Protein AF-A0A7V5KZZ6-F1 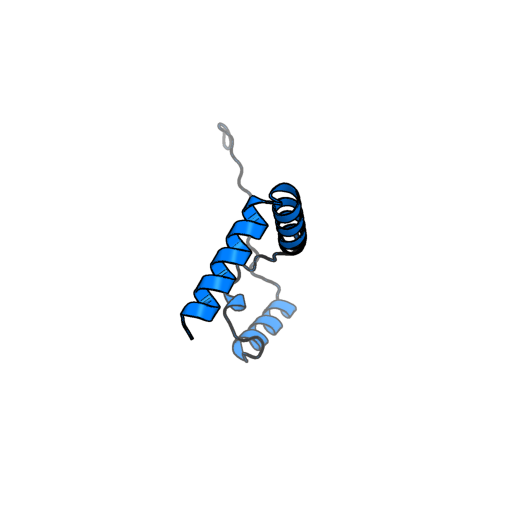(afdb_monomer_lite)

pLDDT: mean 89.28, std 7.96, range [62.5, 97.94]

Foldseek 3Di:
DVVVVVVVVVVVVVVCVVCVPVVVVVVCVVVVVVVVCVVVDDDDPDPLVPDDPPDPVSVVVVVVCVVPNDPDDDDDDDDDPPPPD

Radius of gyration: 27.68 Å; chains: 1; bounding box: 79×29×58 Å

Sequence (85 aa):
MHQKLENLMGRFGSFIHDNPFKVLLILAVLLAFPIAHIPQIKMDTSTEGFMHPDDPVLLTYNKFREQFGRDERIVLAIKDDHIFS

Secondary structure (DSSP, 8-state):
-HHHHHHHHHHHHHHHHH-HHHHHHHHHHHHHHHHHTGGG------SGGGS-TT-HHHHHHHHHHHHH------------S-TT-

Structure (mmCIF, N/CA/C/O bac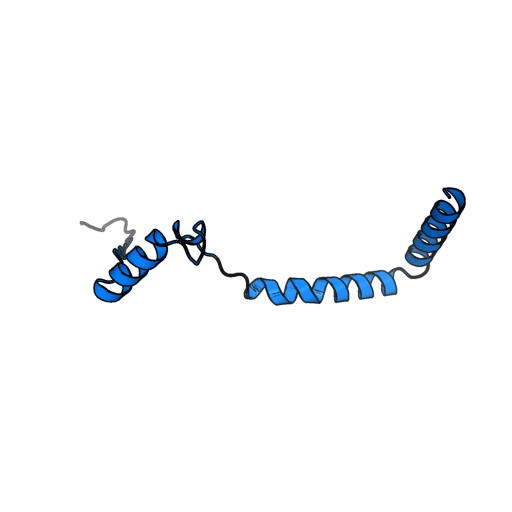kbone):
data_AF-A0A7V5KZZ6-F1
#
_entry.id   AF-A0A7V5KZZ6-F1
#
loop_
_atom_site.group_PDB
_atom_site.id
_atom_site.type_symbol
_atom_site.label_atom_id
_atom_site.label_alt_id
_atom_site.label_comp_id
_atom_site.label_asym_id
_atom_site.label_entity_id
_atom_site.label_seq_id
_atom_site.pdbx_PDB_ins_code
_atom_site.Cartn_x
_atom_site.Cartn_y
_atom_site.Cartn_z
_atom_site.occupancy
_atom_site.B_iso_or_equiv
_atom_site.auth_seq_id
_atom_site.auth_comp_id
_atom_site.auth_asym_id
_atom_site.auth_atom_id
_atom_site.pdbx_PDB_model_num
ATOM 1 N N . MET A 1 1 ? 34.509 3.129 -12.558 1.00 68.06 1 MET A N 1
ATOM 2 C CA . MET A 1 1 ? 33.147 2.697 -12.160 1.00 68.06 1 MET A CA 1
ATOM 3 C C . MET A 1 1 ? 32.069 3.412 -12.976 1.00 68.06 1 MET A C 1
ATOM 5 O O . MET A 1 1 ? 31.220 2.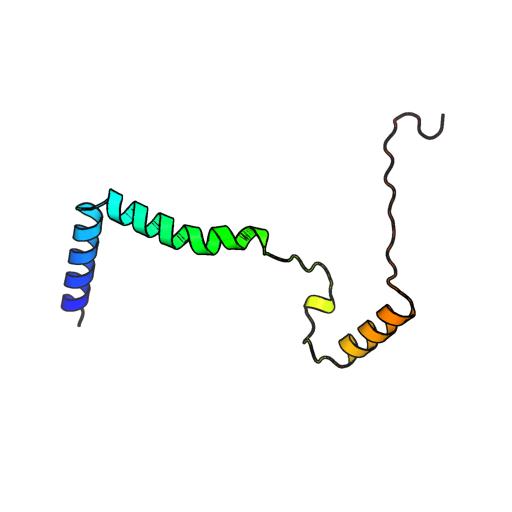731 -13.533 1.00 68.06 1 MET A O 1
ATOM 9 N N . HIS A 1 2 ? 32.155 4.737 -13.143 1.00 80.19 2 HIS A N 1
ATOM 10 C CA . HIS A 1 2 ? 31.175 5.554 -13.882 1.00 80.19 2 HIS A CA 1
ATOM 11 C C . HIS A 1 2 ? 30.923 5.132 -15.340 1.00 80.19 2 HIS A C 1
ATOM 13 O O . HIS A 1 2 ? 29.773 4.929 -15.703 1.00 80.19 2 HIS A O 1
ATOM 19 N N . GLN A 1 3 ? 31.966 4.861 -16.134 1.00 85.56 3 GLN A N 1
ATOM 20 C CA . GLN A 1 3 ? 31.806 4.433 -17.538 1.00 85.56 3 GLN A CA 1
ATOM 21 C C . GLN A 1 3 ? 31.008 3.129 -17.708 1.00 85.56 3 GLN A C 1
ATOM 23 O O . GLN A 1 3 ? 30.299 2.948 -18.692 1.00 85.56 3 GLN A O 1
ATOM 28 N N . LYS A 1 4 ? 31.092 2.200 -16.743 1.00 88.69 4 LYS A N 1
ATOM 29 C CA . LYS A 1 4 ? 30.293 0.964 -16.786 1.00 88.69 4 LYS A CA 1
ATOM 30 C C . LYS A 1 4 ? 28.809 1.257 -16.561 1.00 88.69 4 LYS A C 1
ATOM 32 O O . LYS A 1 4 ? 27.972 0.629 -17.197 1.00 88.69 4 LYS A O 1
ATOM 37 N N . LEU A 1 5 ? 28.507 2.204 -15.670 1.00 91.62 5 LEU A N 1
ATOM 38 C CA . LEU A 1 5 ? 27.143 2.637 -15.379 1.00 91.62 5 LEU A CA 1
ATOM 39 C C . LEU A 1 5 ? 26.541 3.378 -16.574 1.00 91.62 5 LEU A C 1
ATOM 41 O O . LEU A 1 5 ? 25.429 3.074 -16.979 1.00 91.62 5 LEU A O 1
ATOM 45 N N . GLU A 1 6 ? 27.306 4.287 -17.172 1.00 92.56 6 GLU A N 1
ATOM 46 C CA . GLU A 1 6 ? 26.902 5.054 -18.351 1.00 92.56 6 GLU A CA 1
ATOM 47 C C . GLU A 1 6 ? 26.567 4.133 -19.529 1.00 92.56 6 GLU A C 1
ATOM 49 O O . GLU A 1 6 ? 25.480 4.217 -20.095 1.00 92.56 6 GLU A O 1
ATOM 54 N N . ASN A 1 7 ? 27.438 3.161 -19.815 1.00 93.75 7 ASN A N 1
ATOM 55 C CA . ASN A 1 7 ? 27.184 2.167 -20.856 1.00 93.75 7 ASN A CA 1
ATOM 56 C C . ASN A 1 7 ? 25.951 1.303 -20.552 1.00 93.75 7 ASN A C 1
ATOM 58 O O . ASN A 1 7 ? 25.217 0.928 -21.465 1.00 93.75 7 ASN A O 1
ATOM 62 N N . LEU A 1 8 ? 25.712 0.974 -19.281 1.00 93.31 8 LEU A N 1
ATOM 63 C CA . LEU A 1 8 ? 24.534 0.215 -18.869 1.00 93.31 8 LEU A CA 1
ATOM 64 C C . LEU A 1 8 ? 23.250 1.035 -19.050 1.00 93.31 8 LEU A C 1
ATOM 66 O O . LEU A 1 8 ? 22.296 0.533 -19.642 1.00 93.31 8 LEU A O 1
ATOM 70 N N . MET A 1 9 ? 23.237 2.294 -18.604 1.00 93.69 9 MET A N 1
ATOM 71 C CA . MET A 1 9 ? 22.084 3.184 -18.763 1.00 93.69 9 MET A CA 1
ATOM 72 C C . MET A 1 9 ? 21.812 3.498 -20.235 1.00 93.69 9 MET A C 1
ATOM 74 O O . MET A 1 9 ? 20.657 3.461 -20.651 1.00 93.69 9 MET A O 1
ATOM 78 N N . GLY A 1 10 ? 22.858 3.718 -21.037 1.00 93.94 10 GLY A N 1
ATOM 79 C CA . GLY A 1 10 ? 22.736 3.922 -22.479 1.00 93.94 10 GLY A CA 1
ATOM 80 C C . GLY A 1 10 ? 22.103 2.716 -23.172 1.00 93.94 10 GLY A C 1
ATOM 81 O O . GLY A 1 10 ? 21.102 2.858 -23.869 1.00 93.94 10 GLY A O 1
ATOM 82 N N . ARG A 1 11 ? 22.607 1.503 -22.903 1.00 93.50 11 ARG A N 1
ATOM 83 C CA . ARG A 1 11 ? 22.029 0.266 -23.460 1.00 93.50 11 ARG A CA 1
ATOM 84 C C . ARG A 1 11 ? 20.593 0.028 -23.001 1.00 93.50 11 ARG A C 1
ATOM 86 O O . ARG A 1 11 ? 19.780 -0.445 -23.789 1.00 93.50 11 ARG A O 1
ATOM 93 N N . PHE A 1 12 ? 20.282 0.344 -21.746 1.00 92.94 12 PHE A N 1
ATOM 94 C CA . PHE A 1 12 ? 18.930 0.225 -21.208 1.00 92.94 12 PHE A CA 1
ATOM 95 C C . PHE A 1 12 ? 17.961 1.206 -21.882 1.00 92.94 12 PHE A C 1
ATOM 97 O O . PHE A 1 12 ? 16.876 0.805 -22.297 1.00 92.94 12 PHE A O 1
ATOM 104 N N . GLY A 1 13 ? 18.379 2.460 -22.069 1.00 92.75 13 GLY A N 1
ATOM 105 C CA . GLY A 1 13 ? 17.606 3.469 -22.790 1.00 92.75 13 GLY A CA 1
ATOM 106 C C . GLY A 1 13 ? 17.344 3.075 -24.244 1.00 92.75 13 GLY A C 1
ATOM 107 O O . GLY A 1 13 ? 16.194 3.097 -24.680 1.00 92.75 13 GLY A O 1
ATOM 108 N N . SER A 1 14 ? 18.378 2.630 -24.968 1.00 93.69 14 SER A N 1
ATOM 109 C CA . SER A 1 14 ? 18.222 2.127 -26.340 1.00 93.69 14 SER A CA 1
ATOM 110 C C . SER A 1 14 ? 17.275 0.928 -26.403 1.00 93.69 14 SER A C 1
ATOM 112 O O . SER A 1 14 ? 16.383 0.896 -27.2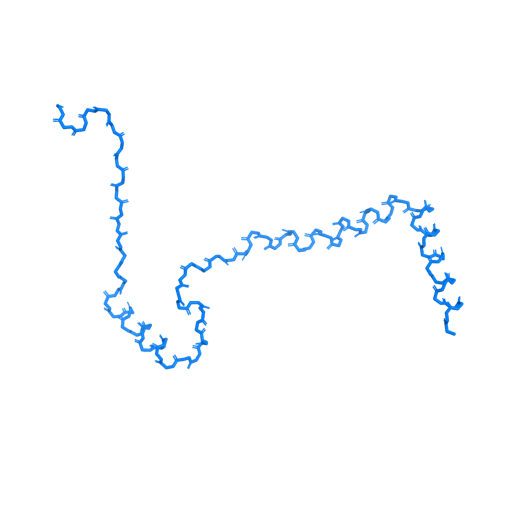40 1.00 93.69 14 SER A O 1
ATOM 114 N N . PHE A 1 15 ? 17.376 -0.019 -25.465 1.00 94.75 15 PHE A N 1
ATOM 115 C CA . PHE A 1 15 ? 16.465 -1.165 -25.409 1.00 94.75 15 PHE A CA 1
ATOM 116 C C . PHE A 1 15 ? 14.995 -0.752 -25.232 1.00 94.75 15 PHE A C 1
ATOM 118 O O . PHE A 1 15 ? 14.118 -1.331 -25.880 1.00 94.75 15 PHE A O 1
ATOM 125 N N . ILE A 1 16 ? 14.727 0.252 -24.388 1.00 95.75 16 ILE A N 1
ATOM 126 C CA . ILE A 1 16 ? 13.377 0.794 -24.192 1.00 95.75 16 ILE A CA 1
ATOM 127 C C . ILE A 1 16 ? 12.862 1.456 -25.468 1.00 95.75 16 ILE A C 1
ATOM 129 O O . ILE A 1 16 ? 11.728 1.200 -25.874 1.00 95.75 16 ILE A O 1
ATOM 133 N N . HIS A 1 17 ? 13.700 2.275 -26.103 1.00 94.88 17 HIS A N 1
ATOM 134 C CA . HIS A 1 17 ? 13.363 2.972 -27.339 1.00 94.88 17 HIS A CA 1
ATOM 135 C C . HIS A 1 17 ? 13.085 2.004 -28.500 1.00 94.88 17 HIS A C 1
ATOM 137 O O . HIS A 1 17 ? 12.122 2.190 -29.239 1.00 94.88 17 HIS A O 1
ATOM 143 N N . ASP A 1 18 ? 13.886 0.948 -28.636 1.00 96.62 18 ASP A N 1
ATOM 144 C CA . ASP A 1 18 ? 13.808 0.025 -29.771 1.00 96.62 18 ASP A CA 1
ATOM 145 C C . ASP A 1 18 ? 12.676 -1.009 -29.624 1.00 96.62 18 ASP A C 1
ATOM 147 O O . ASP A 1 18 ? 12.270 -1.640 -30.601 1.00 96.62 18 ASP A O 1
ATOM 151 N N . ASN A 1 19 ? 12.150 -1.216 -28.408 1.00 95.56 19 ASN A N 1
ATOM 152 C CA . ASN A 1 19 ? 11.094 -2.199 -28.126 1.00 95.56 19 ASN A CA 1
ATOM 153 C C . ASN A 1 19 ? 9.946 -1.633 -27.254 1.00 95.56 19 ASN A C 1
ATOM 155 O O . ASN A 1 19 ? 9.577 -2.254 -26.249 1.00 95.56 19 ASN A O 1
ATOM 159 N N . PRO A 1 20 ? 9.306 -0.513 -27.639 1.00 95.00 20 PRO A N 1
ATOM 160 C CA . PRO A 1 20 ? 8.394 0.226 -26.763 1.00 95.00 20 PRO A CA 1
ATOM 161 C C . PRO A 1 20 ? 7.168 -0.600 -26.344 1.00 95.00 20 PRO A C 1
ATOM 163 O O . PRO A 1 20 ? 6.814 -0.633 -25.168 1.00 95.00 20 PRO A O 1
ATOM 166 N N . PHE A 1 21 ? 6.557 -1.351 -27.268 1.00 97.06 21 PHE A N 1
ATOM 167 C CA . PHE A 1 21 ? 5.385 -2.182 -26.957 1.00 97.06 21 PHE A CA 1
ATOM 168 C C . PHE A 1 21 ? 5.692 -3.328 -25.987 1.00 97.06 21 PHE A C 1
ATOM 170 O O . PHE A 1 21 ? 4.882 -3.621 -25.111 1.00 97.06 21 PHE A O 1
ATOM 177 N N . LYS A 1 22 ? 6.866 -3.966 -26.106 1.00 96.00 22 LYS A N 1
ATOM 178 C CA . LYS A 1 22 ? 7.271 -5.039 -25.183 1.00 96.00 22 LYS A CA 1
ATOM 179 C C . LYS A 1 22 ? 7.501 -4.481 -23.783 1.00 96.00 22 LYS A C 1
ATOM 181 O O . LYS A 1 22 ? 7.074 -5.095 -22.811 1.00 96.00 22 LYS A O 1
ATOM 186 N N . VAL A 1 23 ? 8.135 -3.312 -23.686 1.00 96.75 23 VAL A N 1
ATOM 187 C CA . VAL A 1 23 ? 8.362 -2.637 -22.402 1.00 96.75 23 VAL A CA 1
ATOM 188 C C . VAL A 1 23 ? 7.044 -2.229 -21.752 1.00 96.75 23 VAL A C 1
ATOM 190 O O . VAL A 1 23 ? 6.854 -2.498 -20.569 1.00 96.75 23 VAL A O 1
ATOM 193 N N . LEU A 1 24 ? 6.106 -1.665 -22.517 1.00 96.94 24 LEU A N 1
ATOM 194 C CA . LEU A 1 24 ? 4.772 -1.333 -22.012 1.00 96.94 24 LEU A CA 1
ATOM 195 C C . LEU A 1 24 ? 4.015 -2.569 -21.523 1.00 96.94 24 LEU A C 1
ATOM 197 O O . LEU A 1 24 ? 3.405 -2.521 -20.459 1.00 96.94 24 LEU A O 1
ATOM 201 N N . LEU A 1 25 ? 4.086 -3.685 -22.255 1.00 97.38 25 LEU A N 1
ATOM 202 C CA . LEU A 1 25 ? 3.453 -4.936 -21.841 1.00 97.38 25 LEU A CA 1
ATOM 203 C C . LEU A 1 25 ? 4.064 -5.476 -20.543 1.00 97.38 25 LEU A C 1
ATOM 205 O O . LEU A 1 25 ? 3.326 -5.847 -19.634 1.00 97.38 25 LEU A O 1
ATOM 209 N N . ILE A 1 26 ? 5.394 -5.478 -20.422 1.00 96.75 26 ILE A N 1
ATOM 210 C CA . ILE A 1 26 ? 6.081 -5.892 -19.190 1.00 96.75 26 ILE A CA 1
ATOM 211 C C . ILE A 1 26 ? 5.674 -4.992 -18.021 1.00 96.75 26 ILE A C 1
ATOM 213 O O . ILE A 1 26 ? 5.357 -5.501 -16.949 1.00 96.75 26 ILE A O 1
ATOM 217 N N . LEU A 1 27 ? 5.639 -3.673 -18.226 1.00 97.19 27 LEU A N 1
ATOM 218 C CA . LEU A 1 27 ? 5.219 -2.722 -17.200 1.00 97.19 27 LEU A CA 1
ATOM 219 C C . LEU A 1 27 ? 3.764 -2.964 -16.778 1.00 97.19 27 LEU A C 1
ATOM 221 O O . LEU A 1 27 ? 3.471 -2.994 -15.587 1.00 97.19 27 LEU A O 1
ATOM 225 N N . ALA A 1 28 ? 2.867 -3.187 -17.738 1.00 97.75 28 ALA A N 1
ATOM 226 C CA . ALA A 1 28 ? 1.465 -3.479 -17.466 1.00 97.75 28 ALA A CA 1
ATOM 227 C C . ALA A 1 28 ? 1.302 -4.773 -16.655 1.00 97.75 28 ALA A C 1
ATOM 229 O O . ALA A 1 28 ? 0.568 -4.784 -15.671 1.00 97.75 28 ALA A O 1
ATOM 230 N N . VAL A 1 29 ? 2.023 -5.840 -17.013 1.00 97.19 29 VAL A N 1
ATOM 231 C CA . VAL A 1 29 ? 2.016 -7.108 -16.260 1.00 97.19 29 VAL A CA 1
ATOM 232 C C . VAL A 1 29 ? 2.583 -6.918 -14.852 1.00 97.19 29 VAL A C 1
ATOM 234 O O . VAL A 1 29 ? 2.010 -7.420 -13.886 1.00 97.19 29 VAL A O 1
ATOM 237 N N . LEU A 1 30 ? 3.669 -6.154 -14.718 1.00 97.62 30 LEU A N 1
ATOM 238 C CA . LEU A 1 30 ? 4.288 -5.851 -13.428 1.00 97.62 30 LEU A CA 1
ATOM 239 C C . LEU A 1 30 ? 3.336 -5.067 -12.514 1.00 97.62 30 LEU A C 1
ATOM 241 O O . LEU A 1 30 ? 3.280 -5.335 -11.316 1.00 97.62 30 LEU A O 1
ATOM 245 N N . LEU A 1 31 ? 2.555 -4.142 -13.076 1.00 97.94 31 LEU 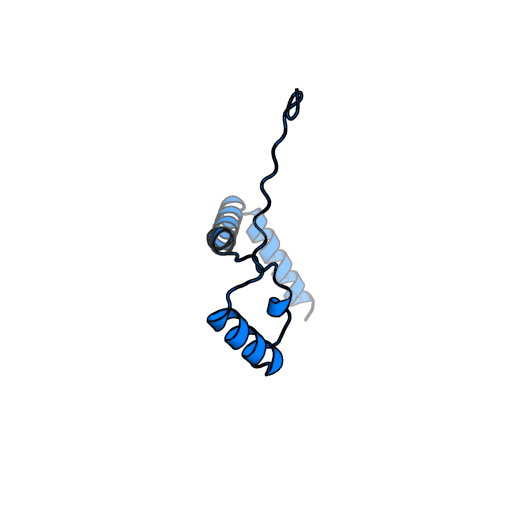A N 1
ATOM 246 C CA . LEU A 1 31 ? 1.552 -3.365 -12.345 1.00 97.94 31 LEU A CA 1
ATOM 247 C C . LEU A 1 31 ? 0.251 -4.136 -12.087 1.00 97.94 31 LEU A C 1
ATOM 249 O O . LEU A 1 31 ? -0.423 -3.867 -11.095 1.00 97.94 31 LEU A O 1
ATOM 253 N N . ALA A 1 32 ? -0.106 -5.108 -12.927 1.00 97.44 32 ALA A N 1
ATOM 254 C CA . ALA A 1 32 ? -1.334 -5.882 -12.761 1.00 97.44 32 ALA A CA 1
ATOM 255 C C . ALA A 1 32 ? -1.375 -6.618 -11.412 1.00 97.44 32 ALA A C 1
ATOM 257 O O . ALA A 1 32 ? -2.427 -6.677 -10.777 1.00 97.44 32 ALA A O 1
ATOM 258 N N . PHE A 1 33 ? -0.230 -7.124 -10.943 1.00 94.62 33 PHE A N 1
ATOM 259 C CA . PHE A 1 33 ? -0.131 -7.840 -9.670 1.00 94.62 33 PHE A CA 1
ATOM 260 C C . PHE A 1 33 ? -0.538 -6.989 -8.446 1.00 94.62 33 PHE A C 1
ATOM 262 O O . PHE A 1 33 ? -1.470 -7.392 -7.746 1.00 94.62 33 PHE A O 1
ATOM 269 N N . PRO A 1 34 ? 0.076 -5.820 -8.163 1.00 96.12 34 PRO A N 1
ATOM 270 C CA . PRO A 1 34 ? -0.349 -4.981 -7.041 1.00 96.12 34 PRO A CA 1
ATOM 271 C C . PRO A 1 34 ? -1.757 -4.404 -7.236 1.00 96.12 34 PRO A C 1
ATOM 273 O O . PRO A 1 34 ? -2.510 -4.317 -6.268 1.00 96.12 34 PRO A O 1
ATOM 276 N N . ILE A 1 35 ? -2.155 -4.071 -8.470 1.00 97.38 35 ILE A N 1
ATOM 277 C CA . ILE A 1 35 ? -3.507 -3.559 -8.754 1.00 97.38 35 ILE A CA 1
ATOM 278 C C . ILE A 1 35 ? -4.577 -4.595 -8.384 1.00 97.38 35 ILE A C 1
ATOM 280 O O . ILE A 1 35 ? -5.589 -4.241 -7.780 1.00 97.38 35 ILE A O 1
ATOM 284 N N . ALA A 1 36 ? -4.340 -5.877 -8.669 1.00 96.25 36 ALA A N 1
ATOM 285 C CA . ALA A 1 36 ? -5.262 -6.953 -8.311 1.00 96.25 36 ALA A CA 1
ATOM 286 C C . ALA A 1 36 ? -5.476 -7.102 -6.790 1.00 96.25 36 ALA A C 1
ATOM 288 O O . ALA A 1 36 ? -6.492 -7.656 -6.375 1.00 96.25 36 ALA A O 1
ATOM 289 N N . HIS A 1 37 ? -4.562 -6.587 -5.959 1.00 95.31 37 HIS A N 1
ATOM 290 C CA . HIS A 1 37 ? -4.665 -6.633 -4.496 1.00 95.31 37 HIS A CA 1
ATOM 291 C C . HIS A 1 37 ? -5.357 -5.400 -3.891 1.00 95.31 37 HIS A C 1
ATOM 293 O O . HIS A 1 37 ? -5.666 -5.409 -2.701 1.00 95.31 37 HIS A O 1
ATOM 299 N N . ILE A 1 38 ? -5.670 -4.364 -4.682 1.00 95.81 38 ILE A N 1
ATOM 300 C CA . ILE A 1 38 ? -6.384 -3.167 -4.196 1.00 95.81 38 ILE A CA 1
ATOM 301 C C . ILE A 1 38 ? -7.712 -3.515 -3.493 1.00 95.81 38 ILE A C 1
ATOM 303 O O . ILE A 1 38 ? -7.948 -2.987 -2.407 1.00 95.81 38 ILE A O 1
ATOM 307 N N . PRO A 1 39 ? -8.567 -4.423 -4.010 1.00 93.00 39 PRO A N 1
ATOM 308 C CA . PRO A 1 39 ? -9.818 -4.784 -3.335 1.00 93.00 39 PRO A CA 1
ATOM 309 C C . PRO A 1 39 ? -9.629 -5.471 -1.975 1.00 93.00 39 PRO A C 1
ATOM 311 O O . PRO A 1 39 ? -10.576 -5.562 -1.200 1.00 93.00 39 PRO A O 1
ATOM 314 N N . GLN A 1 40 ? -8.431 -5.983 -1.684 1.00 93.38 40 GLN A N 1
ATOM 315 C CA . GLN A 1 40 ? -8.112 -6.647 -0.418 1.00 93.38 40 GLN A CA 1
ATOM 316 C C . GLN A 1 40 ? -7.622 -5.666 0.655 1.00 93.38 40 GLN A C 1
ATOM 318 O O . GLN A 1 40 ? -7.387 -6.080 1.793 1.00 93.38 40 GLN A O 1
ATOM 323 N N . ILE A 1 41 ? -7.461 -4.381 0.316 1.00 93.00 41 ILE A N 1
ATOM 324 C CA . ILE A 1 41 ? -7.072 -3.343 1.270 1.00 93.00 41 ILE A CA 1
ATOM 325 C C . ILE A 1 41 ? -8.165 -3.224 2.333 1.00 93.00 41 ILE A C 1
ATOM 327 O O . ILE A 1 41 ? -9.309 -2.870 2.048 1.00 93.00 41 ILE A O 1
ATOM 331 N N . LYS A 1 42 ? -7.796 -3.522 3.579 1.00 88.50 42 LYS A N 1
ATOM 332 C CA . LYS A 1 42 ? -8.667 -3.373 4.743 1.00 88.50 42 LYS A CA 1
ATOM 333 C C . LYS A 1 42 ? -8.469 -1.983 5.333 1.00 88.50 42 LYS A C 1
ATOM 335 O O . LYS A 1 42 ? -7.337 -1.579 5.576 1.00 88.50 42 LYS A O 1
ATOM 340 N N . MET A 1 43 ? -9.571 -1.279 5.567 1.00 85.56 43 MET A N 1
ATOM 341 C CA . MET A 1 43 ? -9.568 -0.003 6.277 1.00 85.56 43 MET A CA 1
ATOM 342 C C . MET A 1 43 ? -9.887 -0.266 7.744 1.00 85.56 43 MET A C 1
ATOM 344 O O . MET A 1 43 ? -11.004 -0.666 8.066 1.00 85.56 43 MET A O 1
ATOM 348 N N . ASP A 1 44 ? -8.903 -0.057 8.613 1.00 83.50 44 ASP A N 1
ATOM 349 C CA . ASP A 1 44 ? -9.123 0.000 10.052 1.00 83.50 44 ASP A CA 1
ATOM 350 C C . ASP A 1 44 ? -9.258 1.471 10.464 1.00 83.50 44 ASP A C 1
ATOM 352 O O . ASP A 1 44 ? -8.317 2.253 10.336 1.00 83.50 44 ASP A O 1
ATOM 356 N N . THR A 1 45 ? -10.461 1.868 10.876 1.00 83.94 45 THR A N 1
ATOM 357 C CA . THR A 1 45 ? -10.759 3.232 11.346 1.00 83.94 45 THR A CA 1
ATOM 358 C C . THR A 1 45 ? -10.832 3.305 12.868 1.00 83.94 45 THR A C 1
ATOM 360 O O . THR A 1 45 ? -11.401 4.254 13.412 1.00 83.94 45 THR A O 1
ATOM 363 N N . SER A 1 46 ? -10.356 2.273 13.559 1.00 82.50 46 SER A N 1
ATOM 364 C CA . SER A 1 46 ? -10.353 2.199 15.009 1.00 82.50 46 SER A CA 1
ATOM 365 C C . SER A 1 46 ? -9.076 2.831 15.576 1.00 82.50 46 SER A C 1
ATOM 367 O O . SER A 1 46 ? -8.022 2.855 14.939 1.00 82.50 46 SER A O 1
ATOM 369 N N . THR A 1 47 ? -9.158 3.378 16.788 1.00 82.94 47 THR A N 1
ATOM 370 C CA . THR A 1 47 ? -7.979 3.932 17.478 1.00 82.94 47 THR A CA 1
ATOM 371 C C . THR A 1 47 ? -7.073 2.808 17.996 1.00 82.94 47 THR A C 1
ATOM 373 O O . THR A 1 47 ? -5.866 2.975 18.151 1.00 82.94 47 THR A O 1
ATOM 376 N N . GLU A 1 48 ? -7.653 1.638 18.245 1.00 86.00 48 GLU A N 1
ATOM 377 C CA . GLU A 1 48 ? -6.967 0.430 18.694 1.00 86.00 48 GLU A CA 1
ATOM 378 C C . GLU A 1 48 ? -5.993 -0.117 17.644 1.00 86.00 48 GLU A C 1
ATOM 380 O O . GLU A 1 48 ? -4.964 -0.674 18.018 1.00 86.00 48 GLU A O 1
ATOM 385 N N . GLY A 1 49 ? -6.248 0.109 16.350 1.00 84.88 49 GLY A N 1
ATOM 386 C CA . GLY A 1 49 ? -5.336 -0.273 15.265 1.00 84.88 49 GLY A CA 1
ATOM 387 C C . GLY A 1 49 ? -3.948 0.388 15.330 1.00 84.88 49 GLY A C 1
ATOM 388 O O . GLY A 1 49 ? -3.017 -0.076 14.674 1.00 84.88 49 GLY A O 1
ATOM 389 N N . PHE A 1 50 ? -3.774 1.442 16.140 1.00 89.06 50 PHE A N 1
ATOM 390 C CA . PHE A 1 50 ? -2.472 2.076 16.397 1.00 89.06 50 PHE A CA 1
ATOM 391 C C . PHE A 1 50 ? -1.668 1.407 17.526 1.00 89.06 50 PHE A C 1
ATOM 393 O O . PHE A 1 50 ? -0.492 1.731 17.713 1.00 89.06 50 PHE A O 1
ATOM 400 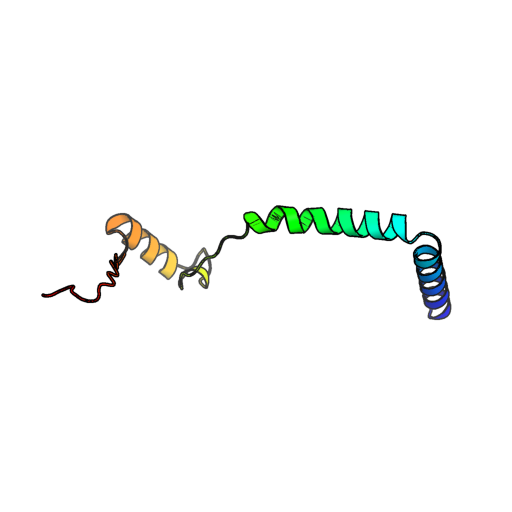N N . MET A 1 51 ? -2.284 0.517 18.309 1.00 91.50 51 MET A N 1
ATOM 401 C CA . MET A 1 51 ? -1.630 -0.174 19.422 1.00 91.50 51 MET A CA 1
ATOM 402 C C . MET A 1 51 ? -0.848 -1.400 18.942 1.00 91.50 51 MET A C 1
ATOM 404 O O . MET A 1 51 ? -1.121 -1.969 17.885 1.00 91.50 51 MET A O 1
ATOM 408 N N . HIS A 1 52 ? 0.136 -1.832 19.738 1.00 92.00 52 HIS A N 1
ATOM 409 C CA . HIS A 1 52 ? 0.825 -3.091 19.457 1.00 92.00 52 HIS A CA 1
ATOM 410 C C . HIS A 1 52 ? -0.145 -4.261 19.683 1.00 92.00 52 HIS A C 1
ATOM 412 O O . HIS A 1 52 ? -0.903 -4.222 20.655 1.00 92.00 52 HIS A O 1
ATOM 418 N N . PRO A 1 53 ? -0.099 -5.323 18.856 1.00 88.75 53 PRO A N 1
ATOM 419 C CA . PRO A 1 53 ? -1.006 -6.466 18.997 1.00 88.75 53 PRO A CA 1
ATOM 420 C C . PRO A 1 53 ? -0.980 -7.117 20.387 1.00 88.75 53 PRO A C 1
ATOM 422 O O . PRO A 1 53 ? -2.003 -7.605 20.859 1.00 88.75 53 PRO A O 1
ATOM 425 N N . ASP A 1 54 ? 0.179 -7.076 21.047 1.00 92.44 54 ASP A N 1
ATOM 426 C CA . ASP A 1 54 ? 0.416 -7.695 22.353 1.00 92.44 54 ASP A CA 1
ATOM 427 C C . ASP A 1 54 ? 0.271 -6.713 23.533 1.00 92.44 54 ASP A C 1
ATOM 429 O O . ASP A 1 54 ? 0.656 -7.035 24.659 1.00 92.44 54 ASP A O 1
ATOM 433 N N . ASP A 1 55 ? -0.255 -5.503 23.305 1.00 92.88 55 ASP A N 1
ATOM 434 C CA . ASP A 1 55 ? -0.431 -4.515 24.371 1.00 92.88 55 ASP A CA 1
ATOM 435 C C . ASP A 1 55 ? -1.452 -5.023 25.420 1.00 92.88 55 ASP A C 1
ATOM 437 O O . ASP A 1 55 ? -2.600 -5.335 25.080 1.00 92.88 55 ASP A O 1
ATOM 441 N N . PRO A 1 56 ? -1.087 -5.108 26.716 1.00 93.06 56 PRO A N 1
ATOM 442 C CA . PRO A 1 56 ? -1.986 -5.603 27.759 1.00 93.06 56 PRO A CA 1
ATOM 443 C C . PRO A 1 56 ? -3.263 -4.761 27.914 1.00 93.06 56 PRO A C 1
ATOM 445 O O . PRO A 1 56 ? -4.306 -5.296 28.315 1.00 93.06 56 PRO A O 1
ATOM 448 N N . VAL A 1 57 ? -3.217 -3.466 27.581 1.00 92.00 57 VAL A N 1
ATOM 449 C CA . VAL A 1 57 ? -4.392 -2.584 27.583 1.00 92.00 57 VAL A CA 1
ATOM 450 C C . VAL A 1 57 ? -5.344 -2.978 26.456 1.00 92.00 57 VAL A C 1
ATOM 452 O O . VAL A 1 57 ? -6.542 -3.141 26.703 1.00 92.00 57 VAL A O 1
ATOM 455 N N . LEU A 1 58 ? -4.814 -3.226 25.253 1.00 91.75 58 LEU A N 1
ATOM 456 C CA . LEU A 1 58 ? -5.587 -3.695 24.100 1.00 91.75 58 LEU A CA 1
ATOM 457 C C . LEU A 1 58 ? -6.264 -5.041 24.393 1.00 91.75 58 LEU A C 1
ATOM 459 O O . LEU A 1 58 ? -7.456 -5.214 24.137 1.00 91.75 58 LEU A O 1
ATOM 463 N N . LEU A 1 59 ? -5.533 -5.984 24.992 1.00 93.38 59 LEU A N 1
ATOM 464 C CA . LEU A 1 59 ? -6.073 -7.295 25.364 1.00 93.38 59 LEU A CA 1
ATOM 465 C C . LEU A 1 59 ? -7.195 -7.190 26.406 1.00 93.38 59 LEU A C 1
ATOM 467 O O . LEU A 1 59 ? -8.192 -7.908 26.320 1.00 93.38 59 LEU A O 1
ATOM 471 N N . THR A 1 60 ? -7.051 -6.296 27.385 1.00 92.44 60 THR A N 1
ATOM 472 C CA . THR A 1 60 ? -8.081 -6.064 28.409 1.00 92.44 60 THR A CA 1
ATOM 473 C C . THR A 1 60 ? -9.336 -5.448 27.796 1.00 92.44 60 THR A C 1
ATOM 475 O O . THR A 1 60 ? -10.447 -5.905 28.072 1.00 92.44 60 THR A O 1
ATOM 478 N N . TYR A 1 61 ? -9.161 -4.462 26.916 1.00 89.81 61 TYR A N 1
ATOM 479 C CA . TYR A 1 61 ? -10.251 -3.842 26.170 1.00 89.81 61 TYR A CA 1
ATOM 480 C C . TYR A 1 61 ? -10.994 -4.850 25.284 1.00 89.81 61 TYR A C 1
ATOM 482 O O . TYR A 1 61 ? -12.222 -4.908 25.321 1.00 89.81 61 TYR A O 1
ATOM 490 N N . ASN A 1 62 ? -10.271 -5.703 24.551 1.00 90.62 62 ASN A N 1
ATOM 491 C CA . ASN A 1 62 ? -10.877 -6.735 23.708 1.00 90.62 62 ASN A CA 1
ATOM 492 C C . ASN A 1 62 ? -11.729 -7.721 24.523 1.00 90.62 62 ASN A C 1
ATOM 494 O O . ASN A 1 62 ? -12.854 -8.016 24.123 1.00 90.62 62 ASN A O 1
ATOM 498 N N . LYS A 1 63 ? -11.256 -8.156 25.701 1.00 92.19 63 LYS A N 1
ATOM 499 C CA . LYS A 1 63 ? -12.044 -9.007 26.615 1.00 92.19 63 LYS A CA 1
ATOM 500 C C . LYS A 1 63 ? -13.316 -8.317 27.106 1.00 92.19 63 LYS A C 1
ATOM 502 O O . LYS A 1 63 ? -14.377 -8.932 27.145 1.00 92.19 63 LYS A O 1
ATOM 507 N N . PHE A 1 64 ? -13.222 -7.037 27.469 1.00 90.62 64 PHE A N 1
ATOM 508 C CA . PHE A 1 64 ? -14.389 -6.250 27.865 1.00 90.62 64 PHE A CA 1
ATOM 509 C C . PHE A 1 64 ? -15.404 -6.147 26.715 1.00 90.62 64 PHE A C 1
ATOM 511 O O . PHE A 1 64 ? -16.590 -6.422 26.899 1.00 90.62 64 PHE A O 1
ATOM 518 N N . ARG A 1 65 ? -14.926 -5.828 25.509 1.00 87.12 65 ARG A N 1
ATOM 519 C CA . ARG A 1 65 ? -15.739 -5.740 24.291 1.00 87.12 65 ARG A CA 1
ATOM 520 C C . ARG A 1 65 ? -16.446 -7.057 23.958 1.00 87.12 65 ARG A C 1
ATOM 522 O O . ARG A 1 65 ? -17.601 -7.027 23.544 1.00 87.12 65 ARG A O 1
ATOM 529 N N . GLU A 1 66 ? -15.783 -8.201 24.114 1.00 88.50 66 GLU A N 1
ATOM 530 C CA . GLU A 1 66 ? -16.392 -9.519 23.873 1.00 88.50 66 GLU A CA 1
ATOM 531 C C . GLU A 1 66 ? -17.548 -9.815 24.835 1.00 88.50 66 GLU A C 1
ATOM 533 O O . GLU A 1 66 ? -18.547 -10.407 24.430 1.00 88.50 66 GLU A O 1
ATOM 538 N N . GLN A 1 67 ? -17.436 -9.386 26.095 1.00 89.56 67 GLN A N 1
ATOM 539 C CA . GLN A 1 67 ? -18.447 -9.657 27.116 1.00 89.56 67 GLN A CA 1
ATOM 540 C C . GLN A 1 67 ? -19.651 -8.709 27.038 1.00 89.56 67 GLN A C 1
ATOM 542 O O . GLN A 1 67 ? -20.783 -9.138 27.259 1.00 89.56 67 GLN A O 1
ATOM 547 N N . PHE A 1 68 ? -19.415 -7.426 26.764 1.00 87.81 68 PHE A N 1
ATOM 548 C CA . PHE A 1 68 ? -20.446 -6.386 26.860 1.00 87.81 68 PHE A CA 1
ATOM 549 C C . PHE A 1 68 ? -20.888 -5.821 25.502 1.00 87.81 68 PHE A C 1
ATOM 551 O O . PHE A 1 68 ? -21.864 -5.075 25.441 1.00 87.81 68 PHE A O 1
ATOM 558 N N . GLY A 1 69 ? -20.211 -6.189 24.412 1.00 78.56 69 GLY A N 1
ATOM 559 C CA . GLY A 1 69 ? -20.406 -5.595 23.093 1.00 78.56 69 GLY A CA 1
ATOM 560 C C . GLY A 1 69 ? -19.640 -4.278 22.921 1.00 78.56 69 GLY A C 1
ATOM 561 O O . GLY A 1 69 ? -18.826 -3.879 23.754 1.00 78.56 69 GLY A O 1
ATOM 562 N N . ARG A 1 70 ? -19.877 -3.597 21.796 1.00 72.06 70 ARG A N 1
ATOM 563 C CA . ARG A 1 70 ? -19.392 -2.227 21.554 1.00 72.06 70 ARG A CA 1
ATOM 564 C C . ARG A 1 70 ? -20.477 -1.225 21.926 1.00 72.06 70 ARG A C 1
ATOM 566 O O . ARG A 1 70 ? -21.658 -1.519 21.764 1.00 72.06 70 ARG A O 1
ATOM 573 N N . ASP A 1 71 ? -20.072 -0.007 22.283 1.00 69.94 71 ASP A N 1
ATOM 574 C CA . ASP A 1 71 ? -20.944 1.175 22.208 1.00 69.94 71 ASP A CA 1
ATOM 575 C C . ASP A 1 71 ? -21.173 1.551 20.727 1.00 69.94 71 ASP A C 1
ATOM 577 O O . ASP A 1 71 ? -20.722 2.580 20.221 1.00 69.94 71 ASP A O 1
ATOM 581 N N . GLU A 1 72 ? -21.774 0.633 19.965 1.00 66.56 72 GLU A N 1
ATOM 582 C CA . GLU A 1 72 ? -22.141 0.858 18.572 1.00 66.56 72 GLU A CA 1
ATOM 583 C C . GLU A 1 72 ? -23.368 1.772 18.531 1.00 66.56 72 GLU A C 1
ATOM 585 O O . GLU A 1 72 ? -24.514 1.343 18.658 1.00 66.56 72 GLU A O 1
ATOM 590 N N . ARG A 1 73 ? -23.124 3.072 18.340 1.00 66.44 73 ARG A N 1
ATOM 591 C CA . ARG A 1 73 ? -24.188 4.034 18.048 1.00 66.44 73 ARG A CA 1
ATOM 592 C C . ARG A 1 73 ? -24.738 3.798 16.648 1.00 66.44 73 ARG A C 1
ATOM 594 O O . ARG A 1 73 ? -24.060 4.040 15.652 1.00 66.44 73 ARG A O 1
ATOM 601 N N . ILE A 1 74 ? -26.002 3.403 16.579 1.00 73.06 74 ILE A N 1
ATOM 602 C CA . ILE A 1 74 ? -26.770 3.395 15.336 1.00 73.06 74 ILE A CA 1
ATOM 603 C C . ILE A 1 74 ? -27.350 4.798 15.145 1.00 73.06 74 ILE A C 1
ATOM 605 O O . ILE A 1 74 ? -28.164 5.255 15.947 1.00 73.06 74 ILE A O 1
ATOM 609 N N . VAL A 1 75 ? -26.924 5.495 14.091 1.00 81.81 75 VAL A N 1
ATOM 610 C CA . VAL A 1 75 ? -27.454 6.817 13.731 1.00 81.81 75 VAL A CA 1
ATOM 611 C C . VAL A 1 75 ? -28.383 6.661 12.533 1.00 81.81 75 VAL A C 1
ATOM 613 O O . VAL A 1 75 ? -27.941 6.297 11.446 1.00 81.81 75 VAL A O 1
ATOM 616 N N . LEU A 1 76 ? -29.670 6.953 12.727 1.00 82.75 76 LEU A N 1
ATOM 617 C CA . LEU A 1 76 ? -30.655 7.009 11.651 1.00 82.75 76 LEU A CA 1
ATOM 618 C C . LEU A 1 76 ? -30.828 8.473 11.223 1.00 82.75 76 LEU A C 1
ATOM 620 O O . LEU A 1 76 ? -31.421 9.269 11.946 1.00 82.75 76 LEU A O 1
ATOM 624 N N . ALA A 1 77 ? -30.276 8.841 10.067 1.00 87.50 77 ALA A N 1
ATOM 625 C CA . ALA A 1 77 ? -30.435 10.180 9.508 1.00 87.50 77 ALA A CA 1
ATOM 626 C C . ALA A 1 77 ? -31.615 10.195 8.526 1.00 87.50 77 ALA A C 1
ATOM 628 O O . ALA A 1 77 ? -31.567 9.536 7.489 1.00 87.50 77 ALA A O 1
ATOM 629 N N . ILE A 1 78 ? -32.666 10.949 8.853 1.00 85.50 78 ILE A N 1
ATOM 630 C CA . ILE A 1 78 ? -33.834 11.162 7.989 1.00 85.50 78 ILE A CA 1
ATOM 631 C C . ILE A 1 78 ? -33.798 12.610 7.503 1.00 85.50 78 ILE A C 1
ATOM 633 O O . ILE A 1 78 ? -33.609 13.527 8.302 1.00 85.50 78 ILE A O 1
ATOM 637 N N . LYS A 1 79 ? -33.977 12.813 6.196 1.00 85.81 79 LYS A N 1
ATOM 638 C CA . LYS A 1 79 ? -34.133 14.135 5.587 1.00 85.81 79 LYS A CA 1
ATOM 639 C C . LYS A 1 79 ? -35.492 14.198 4.896 1.00 85.81 79 LYS A C 1
ATOM 641 O O . LYS A 1 79 ? -35.698 13.481 3.923 1.00 85.81 79 LYS A O 1
ATOM 646 N N . ASP A 1 80 ? -36.365 15.070 5.386 1.00 90.19 80 ASP A N 1
ATOM 647 C CA . ASP A 1 80 ? -37.647 15.422 4.771 1.00 90.19 80 ASP A CA 1
ATOM 648 C C . ASP A 1 80 ? -37.904 16.922 5.009 1.00 90.19 80 ASP A C 1
ATOM 650 O O . ASP A 1 80 ? -37.399 17.488 5.982 1.00 90.19 80 ASP A O 1
ATOM 654 N N . ASP A 1 81 ? -38.646 17.579 4.122 1.00 87.88 81 ASP A N 1
ATOM 655 C CA . ASP A 1 81 ? -39.006 18.995 4.281 1.00 87.88 81 ASP A CA 1
ATOM 656 C C . ASP A 1 81 ? -40.180 19.185 5.272 1.00 87.88 81 ASP A C 1
ATOM 658 O O . ASP A 1 81 ? -40.445 20.298 5.722 1.00 87.88 81 ASP A O 1
ATOM 662 N N . HIS A 1 82 ? -40.855 18.093 5.649 1.00 85.00 82 HIS A N 1
ATOM 663 C CA . HIS A 1 82 ? -42.122 18.050 6.388 1.00 85.00 82 HIS A CA 1
ATOM 664 C C . HIS A 1 82 ? -42.098 17.054 7.564 1.00 85.00 82 HIS A C 1
ATOM 666 O O . HIS A 1 82 ? -43.134 16.567 8.002 1.00 85.00 82 HIS A O 1
ATOM 672 N N . ILE A 1 83 ? -40.919 16.750 8.122 1.00 81.50 83 ILE A N 1
ATOM 673 C CA . ILE A 1 83 ? -40.724 15.701 9.154 1.00 81.50 83 ILE A CA 1
ATOM 674 C C . ILE A 1 83 ? -41.598 15.856 10.415 1.00 81.50 83 ILE A C 1
ATOM 676 O O . ILE A 1 83 ? -41.757 14.897 11.168 1.00 81.50 83 ILE A O 1
ATOM 680 N N . PHE A 1 84 ? -42.133 17.053 10.664 1.00 80.38 84 PHE A N 1
ATOM 681 C CA . PHE A 1 84 ? -42.933 17.381 11.848 1.00 80.38 84 PHE A CA 1
ATOM 682 C C . PHE A 1 84 ? -44.261 18.089 11.532 1.00 80.38 84 PHE A C 1
ATOM 684 O O . PHE A 1 84 ? -44.860 18.655 12.448 1.00 80.38 84 PHE A O 1
ATOM 691 N N . SER A 1 85 ? -44.697 18.114 10.268 1.00 62.50 85 SER A N 1
ATOM 692 C CA . SER A 1 85 ? -45.963 18.751 9.862 1.00 62.50 85 SER A CA 1
ATOM 693 C C . SER A 1 85 ? -47.069 17.738 9.623 1.00 62.50 85 SER A C 1
ATOM 695 O O . SER A 1 85 ? -46.775 16.744 8.925 1.00 62.50 85 SER A O 1
#